Protein AF-A0A959NEP4-F1 (afdb_monomer)

Nearest PDB structures (foldseek):
  8w7v-assembly1_A  TM=2.856E-01  e=6.651E+00  Ureaplasma diversum

pLDDT: mean 91.94, std 7.79, range [61.81, 98.12]

Secondary structure (DSSP, 8-state):
--HHHHHHHHHHHHHHHHT--HHHHHHHHHHHHH-TT--HHHHHHHHHHHHHHTS-HHHHHHHHGGGTTTPPS--PPP------SSSTTGGGT-

Foldseek 3Di:
DALVVVLVVLLVVLVVLVVCDPVNQVVLVVLCVVAVLSHSVQLNVVSCCCSVPPSDSVNSCVVCVVCNPPDPDDPDDDDDDDDDRNHHPCVSVD

Mean predicted aligned error: 4.02 Å

Radius of gyration: 15.41 Å; Cα contacts (8 Å, |Δi|>4): 63; chains: 1; bounding box: 36×25×37 Å

Sequence (94 aa):
MNIQHRIDLLLRLREYILSDTTEWQEAREKAGYENGWFTPEFVTLALQNITDSFLQKDRLQEWMAPYSKKLPTASPKKIGVTMAGNIPLVGFHD

Structure (mmCIF, N/CA/C/O backbone):
data_AF-A0A959NEP4-F1
#
_entry.id   AF-A0A959NEP4-F1
#
loop_
_atom_site.group_PDB
_atom_site.id
_atom_site.type_symbol
_atom_site.label_atom_id
_atom_site.label_alt_id
_atom_site.label_comp_id
_atom_site.label_asym_id
_atom_site.label_entity_id
_atom_site.label_seq_id
_atom_site.pdbx_PDB_ins_code
_atom_site.Cartn_x
_atom_site.Cartn_y
_atom_site.Cartn_z
_atom_site.occupancy
_atom_site.B_iso_or_equiv
_atom_site.auth_seq_id
_atom_site.auth_comp_id
_atom_site.auth_asym_id
_atom_site.auth_atom_id
_atom_site.pdbx_PDB_model_num
ATOM 1 N N . MET A 1 1 ? 20.836 -1.984 -8.040 1.00 76.69 1 MET A N 1
ATOM 2 C CA . MET A 1 1 ? 19.492 -2.607 -8.025 1.00 76.69 1 MET A CA 1
ATOM 3 C C . MET A 1 1 ? 18.929 -2.660 -9.445 1.00 76.69 1 MET A C 1
ATOM 5 O O . MET A 1 1 ? 18.781 -1.599 -10.045 1.00 76.69 1 MET A O 1
ATOM 9 N N . ASN A 1 2 ? 18.671 -3.860 -9.983 1.00 86.38 2 ASN A N 1
ATOM 10 C CA . ASN A 1 2 ? 18.103 -4.073 -11.329 1.00 86.38 2 ASN A CA 1
ATOM 11 C C . ASN A 1 2 ? 16.554 -4.070 -11.304 1.00 86.38 2 ASN A C 1
ATOM 13 O O . ASN A 1 2 ? 15.968 -3.928 -10.232 1.00 86.38 2 ASN A 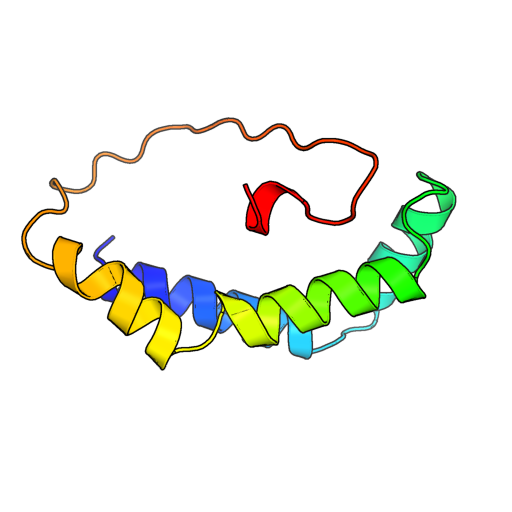O 1
ATOM 17 N N . ILE A 1 3 ? 15.894 -4.196 -12.466 1.00 88.38 3 ILE A N 1
ATOM 18 C CA . ILE A 1 3 ? 14.417 -4.224 -12.556 1.00 88.38 3 ILE A CA 1
ATOM 19 C C . ILE A 1 3 ? 13.830 -5.404 -11.807 1.00 88.38 3 ILE A C 1
ATOM 21 O O . ILE A 1 3 ? 12.893 -5.206 -11.044 1.00 88.38 3 ILE A O 1
ATOM 25 N N . GLN A 1 4 ? 14.375 -6.604 -12.013 1.00 90.69 4 GLN A N 1
ATOM 26 C CA . GLN A 1 4 ? 13.812 -7.809 -11.414 1.00 90.69 4 GLN A CA 1
ATOM 27 C C . GLN A 1 4 ? 13.755 -7.676 -9.892 1.00 90.69 4 GLN A C 1
ATOM 29 O O . GLN A 1 4 ? 12.704 -7.864 -9.303 1.00 90.69 4 GLN A O 1
ATOM 34 N N . HIS A 1 5 ? 14.831 -7.183 -9.281 1.00 90.75 5 HIS A N 1
ATOM 35 C CA . HIS A 1 5 ? 14.872 -6.934 -7.848 1.00 90.75 5 HIS A 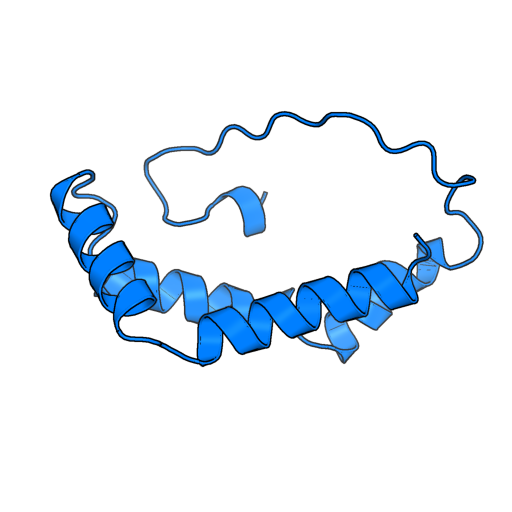CA 1
ATOM 36 C C . HIS A 1 5 ? 13.852 -5.880 -7.389 1.00 90.75 5 HIS A C 1
ATOM 38 O O . HIS A 1 5 ? 13.304 -5.998 -6.301 1.00 90.75 5 HIS A O 1
ATOM 44 N N . ARG A 1 6 ? 13.565 -4.848 -8.198 1.00 91.44 6 ARG A N 1
ATOM 45 C CA . ARG A 1 6 ? 12.504 -3.870 -7.882 1.00 91.44 6 ARG A CA 1
ATOM 46 C C . ARG A 1 6 ? 11.118 -4.504 -7.939 1.00 91.44 6 ARG A C 1
ATOM 48 O O . ARG A 1 6 ? 10.312 -4.237 -7.057 1.00 91.44 6 ARG A O 1
ATOM 55 N N . ILE A 1 7 ? 10.860 -5.341 -8.946 1.00 95.06 7 ILE A N 1
ATOM 56 C CA . ILE A 1 7 ? 9.609 -6.100 -9.058 1.00 95.06 7 ILE A CA 1
ATOM 57 C C . ILE A 1 7 ? 9.462 -7.021 -7.844 1.00 95.06 7 ILE A C 1
ATOM 59 O O . ILE A 1 7 ? 8.421 -7.002 -7.198 1.00 95.06 7 ILE A O 1
ATOM 63 N N . ASP A 1 8 ? 10.515 -7.747 -7.470 1.00 96.69 8 ASP A N 1
ATOM 64 C CA . ASP A 1 8 ? 10.495 -8.643 -6.311 1.00 96.69 8 ASP A CA 1
ATOM 65 C C . ASP A 1 8 ? 10.209 -7.880 -5.003 1.00 96.69 8 ASP A C 1
ATOM 67 O O . ASP A 1 8 ? 9.458 -8.360 -4.158 1.00 96.69 8 ASP A O 1
ATOM 71 N N . LEU A 1 9 ? 10.751 -6.665 -4.835 1.00 96.88 9 LEU A N 1
ATOM 72 C CA . LEU A 1 9 ? 10.438 -5.807 -3.684 1.00 96.88 9 LEU A CA 1
ATOM 73 C C . LEU A 1 9 ? 8.965 -5.372 -3.655 1.00 96.88 9 LEU A C 1
ATOM 75 O O . LEU A 1 9 ? 8.358 -5.372 -2.586 1.00 96.88 9 LEU A O 1
ATOM 79 N N . LEU A 1 10 ? 8.381 -5.031 -4.806 1.00 97.12 10 LEU A N 1
ATOM 80 C CA . LEU A 1 10 ? 6.962 -4.670 -4.905 1.00 97.12 10 LEU A CA 1
ATOM 81 C C . LEU A 1 10 ? 6.042 -5.875 -4.652 1.00 97.12 10 LEU A C 1
ATOM 83 O O . LEU A 1 10 ? 5.005 -5.730 -4.010 1.00 97.12 10 LEU A O 1
ATOM 87 N N . LEU A 1 11 ? 6.441 -7.076 -5.078 1.00 98.12 11 LEU A N 1
ATOM 88 C CA . LEU A 1 11 ? 5.713 -8.310 -4.771 1.00 98.12 11 LEU A CA 1
ATOM 89 C C . LEU A 1 11 ? 5.781 -8.660 -3.280 1.00 98.12 11 LEU A C 1
ATOM 91 O O . LEU A 1 11 ? 4.767 -9.020 -2.691 1.00 98.12 11 LEU A O 1
ATOM 95 N N . ARG A 1 12 ? 6.935 -8.465 -2.634 1.00 97.88 12 ARG A N 1
ATOM 96 C CA . ARG A 1 12 ? 7.051 -8.605 -1.174 1.00 97.88 12 ARG A CA 1
ATOM 97 C C . ARG A 1 12 ? 6.201 -7.586 -0.422 1.00 97.88 12 ARG A C 1
ATOM 99 O O . ARG A 1 12 ? 5.645 -7.913 0.619 1.00 97.88 12 ARG A O 1
ATOM 106 N N . LEU A 1 13 ? 6.078 -6.361 -0.938 1.00 96.44 13 LEU A N 1
ATOM 107 C CA . LEU A 1 13 ? 5.161 -5.368 -0.376 1.00 96.44 13 LEU A CA 1
ATOM 108 C C . LEU A 1 13 ? 3.703 -5.837 -0.477 1.00 96.44 13 LEU A C 1
ATOM 110 O O . LEU A 1 13 ? 2.956 -5.685 0.485 1.00 96.44 13 LEU A O 1
ATOM 114 N N . ARG A 1 14 ? 3.307 -6.456 -1.597 1.00 96.88 14 ARG A N 1
ATOM 115 C CA . ARG A 1 14 ? 1.980 -7.077 -1.725 1.00 96.88 14 ARG A CA 1
ATOM 116 C C . ARG A 1 14 ? 1.758 -8.157 -0.674 1.00 96.88 14 AR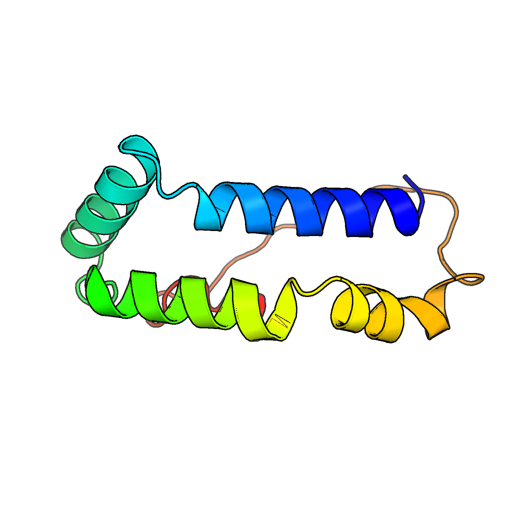G A C 1
ATOM 118 O O . ARG A 1 14 ? 0.731 -8.140 -0.010 1.00 96.88 14 ARG A O 1
ATOM 125 N N . GLU A 1 15 ? 2.702 -9.081 -0.519 1.00 96.75 15 GLU A N 1
ATOM 126 C CA . GLU A 1 15 ? 2.624 -10.141 0.496 1.00 96.75 15 GLU A CA 1
ATOM 127 C C . GLU A 1 15 ? 2.518 -9.562 1.908 1.00 96.75 15 GLU A C 1
ATOM 129 O O . GLU A 1 15 ? 1.702 -10.023 2.699 1.00 96.75 15 GLU A O 1
ATOM 134 N N . TYR A 1 16 ? 3.285 -8.512 2.202 1.00 94.56 16 TYR A N 1
ATOM 135 C CA . TYR A 1 16 ? 3.220 -7.807 3.476 1.00 94.56 16 TYR A CA 1
ATOM 136 C C . TYR A 1 16 ? 1.836 -7.192 3.725 1.00 94.56 16 TYR A C 1
ATOM 138 O O . TYR A 1 16 ? 1.256 -7.425 4.781 1.00 94.56 16 TYR A O 1
ATOM 146 N N . ILE A 1 17 ? 1.263 -6.483 2.746 1.00 93.56 17 ILE A N 1
ATOM 147 C CA . ILE A 1 17 ? -0.089 -5.912 2.865 1.00 93.56 17 ILE A CA 1
ATOM 148 C C . ILE A 1 17 ? -1.139 -7.014 3.085 1.00 93.56 17 ILE A C 1
ATOM 150 O O . ILE A 1 17 ? -2.019 -6.860 3.928 1.00 93.56 17 ILE A O 1
ATOM 154 N N . LEU A 1 18 ? -1.038 -8.127 2.350 1.00 94.00 18 LEU A N 1
ATOM 155 C CA . LEU A 1 18 ? -1.986 -9.246 2.425 1.00 94.00 18 LEU A CA 1
ATOM 156 C C . LEU A 1 18 ? -1.822 -10.119 3.672 1.00 94.00 18 LEU A C 1
ATOM 158 O O . LEU A 1 18 ? -2.743 -10.858 4.008 1.00 94.00 18 LEU A O 1
ATOM 162 N N . SER A 1 19 ? -0.669 -10.062 4.341 1.00 93.88 19 SER A N 1
ATOM 163 C CA . SER A 1 19 ? -0.433 -10.822 5.573 1.00 93.88 19 SER A CA 1
ATOM 164 C C . SER A 1 19 ? -1.350 -10.395 6.719 1.00 93.88 19 SER A C 1
ATOM 166 O O . SER A 1 19 ? -1.551 -11.179 7.642 1.00 93.88 19 SER A O 1
ATOM 168 N N . ASP A 1 20 ? -1.902 -9.179 6.632 1.00 89.88 20 ASP A N 1
ATOM 169 C CA . ASP A 1 20 ? -2.879 -8.603 7.557 1.00 89.88 20 ASP A CA 1
ATOM 170 C C . ASP A 1 20 ? -2.548 -8.843 9.037 1.00 89.88 20 ASP A C 1
ATOM 172 O O . ASP A 1 20 ? -3.391 -9.268 9.826 1.00 89.88 20 ASP A O 1
ATOM 176 N N . THR A 1 21 ? -1.287 -8.605 9.410 1.00 94.25 21 THR A N 1
ATOM 177 C CA . THR A 1 21 ? -0.826 -8.817 10.786 1.00 94.25 21 THR A CA 1
ATOM 178 C C . THR A 1 21 ? -1.538 -7.887 11.767 1.00 94.25 21 THR A C 1
ATOM 180 O O . THR A 1 21 ? -2.062 -6.838 11.389 1.00 94.25 21 THR A O 1
ATOM 183 N N . THR A 1 22 ? -1.506 -8.226 13.056 1.00 95.56 22 THR A N 1
ATOM 184 C CA . THR A 1 22 ? -2.090 -7.394 14.117 1.00 95.56 22 THR A CA 1
ATOM 185 C C . THR A 1 22 ? -1.561 -5.960 14.079 1.00 95.56 22 THR A C 1
ATOM 187 O O . THR A 1 22 ? -2.343 -5.017 14.148 1.00 95.56 22 THR A O 1
ATOM 190 N N . GLU A 1 23 ? -0.256 -5.773 13.872 1.00 93.69 23 GLU A N 1
ATOM 191 C CA . GLU A 1 23 ? 0.357 -4.443 13.771 1.00 93.69 23 GLU A CA 1
ATOM 192 C C . GLU A 1 23 ? -0.210 -3.644 12.589 1.00 93.69 23 GLU A C 1
ATOM 194 O O . GLU A 1 23 ? -0.347 -2.422 12.657 1.00 93.69 23 GLU A O 1
ATOM 199 N N . TRP A 1 24 ? -0.557 -4.329 11.496 1.00 91.19 24 TRP A N 1
ATOM 200 C CA . TRP A 1 24 ? -1.173 -3.708 10.333 1.00 91.19 24 TRP A CA 1
ATOM 201 C C . TRP A 1 24 ? -2.617 -3.289 10.603 1.00 91.19 24 TRP A C 1
ATOM 203 O O . TRP A 1 24 ? -3.016 -2.187 10.227 1.00 91.19 24 TRP A O 1
ATOM 213 N N . GLN A 1 25 ? -3.381 -4.129 11.299 1.00 93.62 25 GLN A N 1
ATOM 214 C CA . GLN A 1 25 ? -4.740 -3.812 11.732 1.00 93.62 25 GLN A CA 1
ATOM 215 C C . GLN A 1 25 ? -4.745 -2.602 12.681 1.00 93.62 25 GLN A C 1
ATOM 217 O O . GLN A 1 25 ? -5.468 -1.636 12.443 1.00 93.62 25 GLN A O 1
ATOM 222 N N . GLU A 1 26 ? -3.865 -2.595 13.684 1.00 96.12 26 GLU A N 1
ATOM 223 C CA . GLU A 1 26 ? -3.703 -1.484 14.631 1.00 96.12 26 GLU A CA 1
ATOM 224 C C . GLU A 1 26 ? -3.307 -0.174 13.937 1.00 96.12 26 GLU A C 1
ATOM 226 O O . GLU A 1 26 ? -3.810 0.897 14.284 1.00 96.12 26 GLU A O 1
ATOM 231 N N . ALA A 1 27 ? -2.440 -0.241 12.922 1.00 94.69 27 ALA A N 1
ATOM 232 C CA . ALA A 1 27 ? -2.058 0.930 12.140 1.00 94.69 27 ALA A CA 1
ATOM 233 C C . ALA A 1 27 ? -3.248 1.537 11.375 1.00 94.69 27 ALA A C 1
ATOM 235 O O . ALA A 1 27 ? -3.348 2.763 11.295 1.00 94.69 27 ALA A O 1
ATOM 236 N N . ARG A 1 28 ? -4.161 0.711 10.841 1.00 94.81 28 ARG A N 1
ATOM 237 C CA . ARG A 1 28 ? -5.379 1.193 10.164 1.00 94.81 28 ARG A CA 1
ATOM 238 C C . ARG A 1 28 ? -6.338 1.873 11.133 1.00 94.81 28 ARG A C 1
ATOM 240 O O . ARG A 1 28 ? -6.811 2.966 10.836 1.00 94.81 28 ARG A O 1
ATOM 247 N N . GLU A 1 29 ? -6.568 1.265 12.293 1.00 96.88 29 GLU A N 1
ATOM 248 C CA . GLU A 1 29 ? -7.399 1.854 13.350 1.00 96.88 29 GLU A CA 1
ATOM 249 C C . GLU A 1 29 ? -6.839 3.208 13.791 1.00 96.88 29 GLU A C 1
ATOM 251 O O . GLU A 1 29 ? -7.539 4.222 13.801 1.00 96.88 29 GLU A O 1
ATOM 256 N N . LYS A 1 30 ? -5.530 3.257 14.066 1.00 97.50 30 LYS A N 1
ATOM 257 C CA . LYS A 1 30 ? -4.837 4.495 14.423 1.00 97.50 30 LYS A CA 1
ATOM 258 C C . LYS A 1 30 ? -4.972 5.571 13.346 1.00 97.50 30 LYS A C 1
ATOM 260 O O . LYS A 1 30 ? -5.234 6.726 13.676 1.00 97.50 30 LYS A O 1
ATOM 265 N N . ALA A 1 31 ? -4.826 5.202 12.076 1.00 96.50 31 ALA A N 1
ATOM 266 C CA . ALA A 1 31 ? -4.973 6.136 10.968 1.00 96.50 31 ALA A CA 1
ATOM 267 C C . ALA A 1 31 ? -6.383 6.749 10.907 1.00 96.50 31 ALA A C 1
ATOM 269 O O . ALA A 1 31 ? -6.502 7.946 10.654 1.00 96.50 31 ALA A O 1
ATOM 270 N N . GLY A 1 32 ? -7.427 5.967 11.200 1.00 96.88 32 GLY A N 1
ATOM 271 C CA . GLY A 1 32 ? -8.802 6.464 11.293 1.00 96.88 32 GLY A CA 1
ATOM 272 C C . GLY A 1 32 ? -9.030 7.423 12.464 1.00 96.88 32 GLY A C 1
ATOM 273 O O . GLY A 1 32 ? -9.741 8.416 12.310 1.00 96.88 32 GLY A O 1
ATOM 274 N N . TYR A 1 33 ? -8.387 7.186 13.614 1.00 97.44 33 TYR A N 1
ATOM 275 C CA . TYR A 1 33 ? -8.438 8.115 14.751 1.00 97.44 33 TYR A CA 1
ATOM 276 C C . TYR A 1 33 ? -7.731 9.447 14.464 1.00 97.44 33 TYR A C 1
ATOM 278 O O . TYR A 1 33 ? -8.192 10.497 14.909 1.00 97.44 33 TYR A O 1
ATOM 286 N N . GLU A 1 34 ? -6.612 9.419 13.737 1.00 97.31 34 GLU A N 1
ATOM 287 C CA . GLU A 1 34 ? -5.826 10.618 13.412 1.00 97.31 34 GLU A CA 1
ATOM 288 C C . GLU A 1 34 ? -6.381 11.385 12.203 1.00 97.31 34 GLU A C 1
ATOM 290 O O . GLU A 1 34 ? -6.206 12.602 12.101 1.00 97.31 34 GLU A O 1
ATOM 295 N N . ASN A 1 35 ? -7.067 10.695 11.292 1.00 97.31 35 ASN A N 1
ATOM 296 C CA . ASN A 1 35 ? -7.640 11.271 10.089 1.00 97.31 35 ASN A CA 1
ATOM 297 C C . ASN A 1 35 ? -9.019 10.667 9.808 1.00 97.31 35 ASN A C 1
ATOM 299 O O . ASN A 1 35 ? -9.128 9.545 9.326 1.00 97.31 35 ASN A O 1
ATOM 303 N N . GLY A 1 36 ? -10.078 11.452 10.023 1.00 96.94 36 GLY A N 1
ATOM 304 C CA . GLY A 1 36 ? -11.460 10.997 9.835 1.00 96.94 36 GLY A CA 1
ATOM 305 C C . GLY A 1 36 ? -11.820 10.576 8.404 1.00 96.94 36 GLY A C 1
ATOM 306 O O . GLY A 1 36 ? -12.829 9.904 8.211 1.00 96.94 36 GLY A O 1
ATOM 307 N N . TRP A 1 37 ? -11.005 10.918 7.398 1.00 96.56 37 TRP A N 1
ATOM 308 C CA . TRP A 1 37 ? -11.157 10.366 6.048 1.00 96.56 37 TRP A CA 1
ATOM 309 C C . TRP A 1 37 ? -10.717 8.901 5.960 1.00 96.56 37 TRP A C 1
ATOM 311 O O . TRP A 1 37 ? -11.102 8.211 5.027 1.00 96.56 37 TRP A O 1
ATOM 321 N N . PHE A 1 38 ? -9.886 8.412 6.881 1.00 97.62 38 PHE A N 1
ATOM 322 C CA . PHE A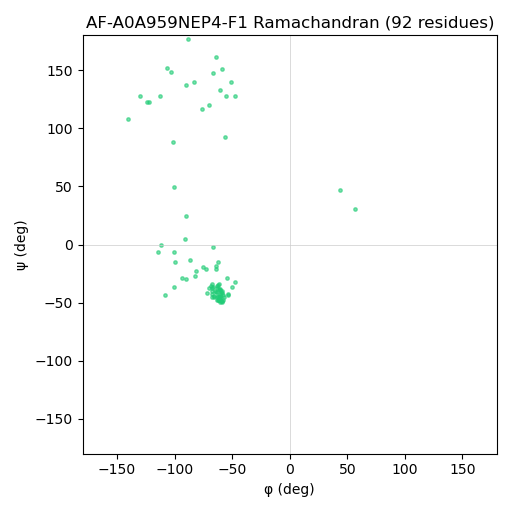 1 38 ? -9.217 7.112 6.802 1.00 97.62 38 PHE A CA 1
ATOM 323 C C . PHE A 1 38 ? -9.941 6.066 7.659 1.00 97.62 38 PHE A C 1
ATOM 325 O O . PHE A 1 38 ? -9.320 5.346 8.436 1.00 97.62 38 PHE A O 1
ATOM 332 N N . THR A 1 39 ? -11.265 5.959 7.510 1.00 96.81 39 THR A N 1
ATOM 333 C CA . THR A 1 39 ? -12.047 4.884 8.148 1.00 96.81 39 THR A CA 1
ATOM 334 C C . THR A 1 39 ? -11.416 3.515 7.843 1.00 96.81 39 THR A C 1
ATOM 336 O O . THR A 1 39 ? -11.002 3.322 6.689 1.00 96.81 39 THR A O 1
ATOM 339 N N . PRO A 1 40 ? -11.356 2.564 8.796 1.00 95.25 40 PRO A N 1
ATOM 340 C CA . PRO A 1 40 ? -10.724 1.257 8.586 1.00 95.25 40 PRO A CA 1
ATOM 341 C C . PRO A 1 40 ? -11.195 0.535 7.315 1.00 95.25 40 PRO A C 1
ATOM 343 O O . PRO A 1 40 ? -10.390 -0.076 6.607 1.00 95.25 40 PRO A O 1
ATOM 346 N N . GLU A 1 41 ? -12.474 0.669 6.965 1.00 96.00 41 GLU A N 1
ATOM 347 C CA . GLU A 1 41 ? -13.080 0.104 5.760 1.00 96.00 41 GLU A CA 1
ATOM 348 C C . GLU A 1 41 ? -12.507 0.733 4.487 1.00 96.00 41 GLU A C 1
ATOM 350 O O . GLU A 1 41 ? -12.160 0.021 3.544 1.00 96.00 41 GLU A O 1
ATOM 355 N N . PHE A 1 42 ? -12.357 2.060 4.455 1.00 97.00 42 PHE A N 1
ATOM 356 C CA . PHE A 1 42 ? -11.800 2.754 3.294 1.00 97.00 42 PHE A CA 1
ATOM 357 C C . PHE A 1 42 ? -10.302 2.485 3.129 1.00 97.00 42 PHE A C 1
ATOM 359 O O . PHE A 1 42 ? -9.836 2.283 2.008 1.00 97.00 42 PHE A O 1
ATOM 366 N N . VAL A 1 43 ? -9.548 2.404 4.230 1.00 96.31 43 VAL A N 1
ATOM 367 C CA . VAL A 1 43 ? -8.135 2.000 4.178 1.00 96.31 43 VAL A CA 1
ATOM 368 C C . VAL A 1 43 ? -8.012 0.569 3.652 1.00 96.31 43 VAL A C 1
ATOM 370 O O . VAL A 1 43 ? -7.191 0.305 2.776 1.00 96.31 43 VAL A O 1
ATOM 373 N N . THR A 1 44 ? -8.860 -0.345 4.128 1.00 95.38 44 THR A N 1
ATOM 374 C CA . THR A 1 44 ? -8.895 -1.736 3.653 1.00 95.38 44 THR A CA 1
ATOM 375 C C . THR A 1 44 ? -9.230 -1.811 2.163 1.00 95.38 44 THR A C 1
ATOM 377 O O . THR A 1 44 ? -8.531 -2.494 1.416 1.00 95.38 44 THR A O 1
ATOM 380 N N . LEU A 1 45 ? -10.232 -1.056 1.704 1.00 96.06 45 LEU A N 1
ATOM 381 C CA . LEU A 1 45 ? -10.600 -0.972 0.289 1.00 96.06 45 LEU A CA 1
ATOM 382 C C . LEU A 1 45 ? -9.447 -0.439 -0.576 1.00 96.06 45 LEU A C 1
ATOM 384 O O . LEU A 1 45 ? -9.159 -0.993 -1.636 1.00 96.06 45 LEU A O 1
ATOM 388 N N . ALA A 1 46 ? -8.766 0.622 -0.132 1.00 95.94 46 ALA A N 1
ATOM 389 C CA . ALA A 1 46 ? -7.614 1.175 -0.841 1.00 95.94 46 ALA A CA 1
ATOM 390 C C . ALA A 1 46 ? -6.482 0.143 -0.961 1.00 95.94 46 ALA A C 1
ATOM 392 O O . ALA A 1 46 ? -5.926 -0.047 -2.042 1.00 95.94 46 ALA A O 1
ATOM 393 N N . LEU A 1 47 ? -6.184 -0.578 0.122 1.00 95.19 47 LEU A N 1
ATOM 394 C CA . LEU A 1 47 ? -5.162 -1.621 0.133 1.00 95.19 47 LEU A CA 1
ATOM 395 C C . LEU A 1 47 ? -5.487 -2.776 -0.810 1.00 95.19 47 LEU A C 1
ATOM 397 O O . LEU A 1 47 ? -4.613 -3.173 -1.578 1.00 95.19 47 LEU A O 1
ATOM 401 N N . GLN A 1 48 ? -6.729 -3.265 -0.798 1.00 95.44 48 GLN A N 1
ATOM 402 C CA . GLN A 1 48 ? -7.192 -4.302 -1.723 1.00 95.44 48 GLN A CA 1
ATOM 403 C C . GLN A 1 48 ? -7.027 -3.854 -3.178 1.00 95.44 48 GLN A C 1
ATOM 405 O O . GLN A 1 48 ? -6.422 -4.558 -3.986 1.00 95.44 48 GLN A O 1
ATOM 410 N N . ASN A 1 49 ? -7.469 -2.636 -3.502 1.00 95.94 49 ASN A N 1
ATOM 411 C CA . ASN A 1 49 ? -7.304 -2.084 -4.844 1.00 95.94 49 ASN A CA 1
ATOM 412 C C . ASN A 1 49 ? -5.828 -1.989 -5.250 1.00 95.94 49 ASN A C 1
ATOM 414 O O . ASN A 1 49 ? -5.488 -2.330 -6.384 1.00 95.94 49 ASN A O 1
ATOM 418 N N . ILE A 1 50 ? -4.942 -1.584 -4.335 1.00 96.44 50 ILE A N 1
ATOM 419 C CA . ILE A 1 50 ? -3.501 -1.514 -4.599 1.00 96.44 50 ILE A CA 1
ATOM 420 C C . ILE A 1 50 ? -2.924 -2.904 -4.887 1.00 96.44 50 ILE A C 1
ATOM 422 O O . ILE A 1 50 ? -2.200 -3.087 -5.874 1.00 96.44 50 ILE A O 1
ATOM 426 N N . THR A 1 51 ? -3.245 -3.897 -4.055 1.00 96.69 51 THR A N 1
ATOM 427 C CA . THR A 1 51 ? -2.728 -5.259 -4.222 1.00 96.69 51 THR A CA 1
ATOM 428 C C . THR A 1 51 ? -3.270 -5.945 -5.468 1.00 96.69 51 THR A C 1
ATOM 430 O O . THR A 1 51 ? -2.542 -6.721 -6.091 1.00 96.69 51 THR A O 1
ATOM 433 N N . ASP A 1 52 ? -4.513 -5.659 -5.849 1.00 96.44 52 ASP A N 1
ATOM 434 C CA . ASP A 1 52 ? -5.206 -6.338 -6.945 1.00 96.44 52 ASP A CA 1
ATOM 435 C C . ASP A 1 52 ? -4.999 -5.657 -8.298 1.00 96.44 52 ASP A C 1
ATOM 437 O O . ASP A 1 52 ? -4.951 -6.339 -9.321 1.00 96.44 52 ASP A O 1
ATOM 441 N N . SER A 1 53 ? -4.794 -4.338 -8.313 1.00 95.00 53 SER A N 1
ATOM 442 C CA . SER A 1 53 ? -4.656 -3.567 -9.555 1.00 95.00 53 SER A CA 1
ATOM 443 C C . SER A 1 53 ? -3.210 -3.237 -9.916 1.00 95.00 53 SER A C 1
ATOM 445 O O . SER A 1 53 ? -2.868 -3.245 -11.098 1.00 95.00 53 SER A O 1
ATOM 447 N N . PHE A 1 54 ? -2.348 -2.951 -8.931 1.00 95.31 54 PHE A N 1
ATOM 448 C CA . PHE A 1 54 ? -0.990 -2.453 -9.197 1.00 95.31 54 PHE A CA 1
ATOM 449 C C . PHE A 1 54 ? 0.094 -3.481 -8.901 1.00 95.31 54 PHE A C 1
ATOM 451 O O . PHE A 1 54 ? 1.023 -3.645 -9.688 1.00 95.31 54 PHE A O 1
ATOM 458 N N . LEU A 1 55 ? -0.012 -4.195 -7.778 1.00 97.12 55 LEU A N 1
ATOM 459 C CA . LEU A 1 55 ? 1.064 -5.071 -7.304 1.00 97.12 55 LEU A CA 1
ATOM 460 C C . LEU A 1 55 ? 0.980 -6.512 -7.838 1.00 97.12 55 LEU A C 1
ATOM 462 O O . LEU A 1 55 ? 1.512 -7.439 -7.228 1.00 97.12 55 LEU A O 1
ATOM 466 N N . GLN A 1 56 ? 0.337 -6.719 -8.984 1.00 97.62 56 GLN A N 1
ATOM 467 C CA . GLN A 1 56 ? 0.266 -8.023 -9.644 1.00 97.62 56 GLN A CA 1
ATOM 468 C C . GLN A 1 56 ? 1.518 -8.281 -10.488 1.00 97.62 56 GLN A C 1
ATOM 470 O O . GLN A 1 56 ? 2.049 -7.383 -11.143 1.00 97.62 56 GLN A O 1
ATOM 475 N N . LYS A 1 57 ? 2.019 -9.520 -10.469 1.00 97.12 57 LYS A N 1
ATOM 476 C CA . LYS A 1 57 ? 3.305 -9.867 -11.096 1.00 97.12 57 LYS A CA 1
ATOM 477 C C . LYS A 1 57 ? 3.323 -9.587 -12.595 1.00 97.12 57 LYS A C 1
ATOM 479 O O . LYS A 1 57 ? 4.272 -8.981 -13.084 1.00 97.12 57 LYS A O 1
ATOM 484 N N . ASP A 1 58 ? 2.294 -10.030 -13.300 1.00 97.38 58 ASP A N 1
ATOM 485 C CA . ASP A 1 58 ? 2.096 -9.799 -14.729 1.00 97.38 58 ASP A CA 1
ATOM 486 C C . ASP A 1 58 ? 2.001 -8.300 -15.045 1.00 97.38 58 ASP A C 1
ATOM 488 O O . ASP A 1 58 ? 2.715 -7.827 -15.926 1.00 97.38 58 ASP A O 1
ATOM 492 N N . ARG A 1 59 ? 1.236 -7.532 -14.258 1.00 96.44 59 ARG A N 1
ATOM 493 C CA . ARG A 1 59 ? 1.105 -6.071 -14.409 1.00 96.44 59 ARG A CA 1
ATOM 494 C C . ARG A 1 59 ? 2.430 -5.341 -14.231 1.00 96.44 59 ARG A C 1
ATOM 496 O O . ARG A 1 59 ? 2.793 -4.506 -15.055 1.00 96.44 59 ARG A O 1
ATOM 503 N N . LEU A 1 60 ? 3.185 -5.676 -13.187 1.00 96.25 60 LEU A N 1
ATOM 504 C CA . LEU A 1 60 ? 4.500 -5.087 -12.927 1.00 96.25 60 LEU A CA 1
ATOM 505 C C . LEU A 1 60 ? 5.508 -5.450 -14.024 1.00 96.25 60 LEU A C 1
ATOM 507 O O . LEU A 1 60 ? 6.311 -4.610 -14.431 1.00 96.25 60 LEU A O 1
ATOM 511 N N . GLN A 1 61 ? 5.476 -6.690 -14.516 1.00 95.31 61 GLN A N 1
ATOM 512 C CA . GLN A 1 61 ? 6.332 -7.131 -15.617 1.00 95.31 61 GLN A CA 1
ATOM 513 C C . GLN A 1 61 ? 5.989 -6.412 -16.923 1.00 95.31 61 GLN A C 1
ATOM 515 O O . GLN A 1 61 ? 6.899 -5.935 -17.602 1.00 95.31 61 GLN A O 1
ATOM 520 N N . GLU A 1 62 ? 4.703 -6.293 -17.247 1.00 95.50 62 GLU A N 1
ATOM 521 C CA . GLU A 1 62 ? 4.203 -5.568 -18.414 1.00 95.50 62 GLU A CA 1
ATOM 522 C C . GLU A 1 62 ? 4.599 -4.087 -18.351 1.00 95.50 62 GLU A C 1
ATOM 524 O O . GLU A 1 62 ? 5.216 -3.570 -19.285 1.00 95.50 62 GLU A O 1
ATOM 529 N N . TRP A 1 63 ? 4.351 -3.429 -17.216 1.00 94.25 63 TRP A N 1
ATOM 530 C CA . TRP A 1 63 ? 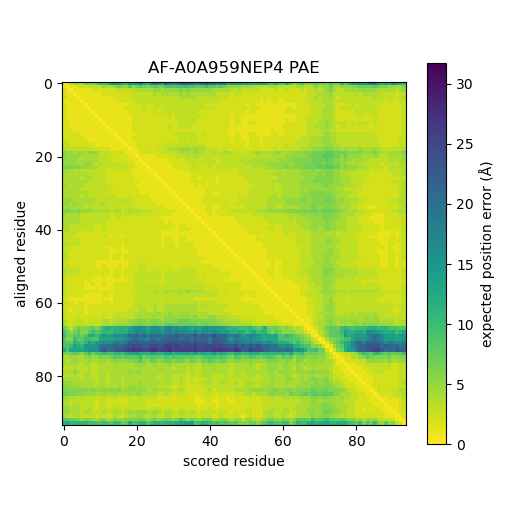4.701 -2.026 -16.996 1.00 94.25 63 TRP A CA 1
ATOM 531 C C . TRP A 1 63 ? 6.205 -1.765 -17.145 1.00 94.25 63 TRP A C 1
ATOM 533 O O . TRP A 1 63 ? 6.620 -0.769 -17.742 1.00 94.25 63 TRP A O 1
ATOM 543 N N . MET A 1 64 ? 7.043 -2.679 -16.650 1.00 92.31 64 MET A N 1
ATOM 544 C CA . MET A 1 64 ? 8.497 -2.517 -16.668 1.00 92.31 64 MET A CA 1
ATOM 545 C C . MET A 1 64 ? 9.173 -3.001 -17.961 1.00 92.31 64 MET A C 1
ATOM 547 O O . MET A 1 64 ? 10.343 -2.667 -18.192 1.00 92.31 64 MET A O 1
ATOM 551 N N .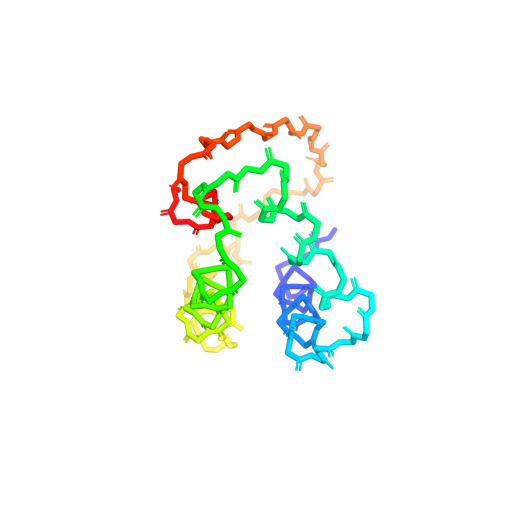 ALA A 1 65 ? 8.478 -3.746 -18.827 1.00 92.12 65 ALA A N 1
ATOM 552 C CA . ALA A 1 65 ? 9.039 -4.309 -20.058 1.00 92.12 65 ALA A CA 1
ATOM 553 C C . ALA A 1 65 ? 9.731 -3.268 -20.972 1.00 92.12 65 ALA A C 1
ATOM 555 O O . ALA A 1 65 ? 10.864 -3.535 -21.409 1.00 92.12 65 ALA A O 1
ATOM 556 N N . PRO A 1 66 ? 9.171 -2.056 -21.200 1.00 91.25 66 PRO A N 1
ATOM 557 C CA . PRO A 1 66 ? 9.805 -1.020 -22.026 1.00 91.25 66 PRO A CA 1
ATOM 558 C C . PRO A 1 66 ? 11.130 -0.483 -21.459 1.00 91.25 66 PRO A C 1
ATOM 560 O O . PRO A 1 66 ? 11.928 0.117 -22.189 1.00 91.25 66 PRO A O 1
ATOM 563 N N . TYR A 1 67 ? 11.377 -0.695 -20.163 1.00 87.88 67 TYR A N 1
ATOM 564 C CA . TYR A 1 67 ? 12.528 -0.168 -19.426 1.00 87.88 67 TYR A CA 1
ATOM 565 C C . TYR A 1 67 ? 13.654 -1.195 -19.236 1.00 87.88 67 TYR A C 1
ATOM 567 O O . TYR A 1 67 ? 14.743 -0.819 -18.796 1.00 87.88 67 TYR A O 1
ATOM 575 N N . SER A 1 68 ? 13.433 -2.460 -19.619 1.00 78.06 68 SER A N 1
ATOM 576 C CA . SER A 1 68 ? 14.360 -3.602 -19.466 1.00 78.06 68 SER A CA 1
ATOM 577 C C . SER A 1 68 ? 15.804 -3.341 -19.902 1.00 78.06 68 SER A C 1
ATOM 579 O O . SER A 1 68 ? 16.731 -3.857 -19.283 1.00 78.06 68 SER A O 1
ATOM 581 N N . LYS A 1 69 ? 16.006 -2.497 -20.920 1.00 75.94 69 LYS A N 1
ATOM 582 C CA . LYS A 1 69 ? 17.327 -2.138 -21.470 1.00 75.94 69 LYS A CA 1
ATOM 583 C C . LYS A 1 69 ? 17.739 -0.680 -21.225 1.00 75.94 69 LYS A C 1
ATOM 585 O O . LYS A 1 69 ? 18.796 -0.269 -21.689 1.00 75.94 69 LYS A O 1
ATOM 590 N N . LYS A 1 70 ? 16.897 0.117 -20.557 1.00 72.50 70 LYS A N 1
ATOM 591 C CA . LYS A 1 70 ? 17.022 1.588 -20.486 1.00 72.50 70 LYS A CA 1
ATOM 592 C C . LYS A 1 70 ? 17.322 2.130 -19.095 1.00 72.50 70 LYS A C 1
ATOM 594 O O . LYS A 1 70 ? 17.523 3.333 -18.954 1.00 72.50 70 LYS A O 1
ATOM 599 N N . LEU A 1 71 ? 17.319 1.291 -18.062 1.00 70.44 71 LEU A N 1
ATOM 600 C CA . LEU A 1 71 ? 17.587 1.778 -16.715 1.00 70.44 71 LEU A CA 1
ATOM 601 C C . LEU A 1 71 ? 19.060 2.177 -16.578 1.00 70.44 71 LEU A C 1
ATOM 603 O O . LEU A 1 71 ? 19.929 1.321 -16.759 1.00 70.44 71 LEU A O 1
ATOM 607 N N . PRO A 1 72 ? 19.350 3.452 -16.249 1.00 64.75 72 PRO A N 1
ATOM 608 C CA . PRO A 1 72 ? 20.714 3.886 -16.014 1.00 64.75 72 PRO A CA 1
ATOM 609 C C . PRO A 1 72 ? 21.334 3.074 -14.879 1.00 64.75 72 PRO A C 1
ATOM 611 O O . PRO A 1 72 ? 20.643 2.641 -13.947 1.00 64.75 72 PRO A O 1
ATOM 614 N N . THR A 1 73 ? 22.654 2.920 -14.934 1.00 61.81 73 THR A N 1
ATOM 615 C CA . THR A 1 73 ? 23.458 2.372 -13.844 1.00 61.81 73 THR A CA 1
ATOM 616 C C . THR A 1 73 ? 23.057 3.053 -12.536 1.00 61.81 73 THR A C 1
ATOM 618 O O . THR A 1 73 ? 22.956 4.277 -12.468 1.00 61.81 73 THR A O 1
ATOM 621 N N . ALA A 1 74 ? 22.737 2.235 -11.533 1.00 65.50 74 ALA A N 1
ATOM 622 C CA . ALA A 1 74 ? 22.022 2.619 -10.322 1.00 65.50 74 ALA A CA 1
ATOM 623 C C . ALA A 1 74 ? 22.701 3.769 -9.557 1.00 65.50 74 ALA A C 1
ATOM 625 O O . ALA A 1 74 ? 23.529 3.532 -8.685 1.00 65.50 74 ALA A O 1
ATOM 626 N N . SER A 1 75 ? 22.298 5.004 -9.850 1.00 77.94 75 SER A N 1
ATOM 627 C CA . SER A 1 75 ? 22.558 6.169 -9.008 1.00 77.94 75 SER A CA 1
ATOM 628 C C . SER A 1 75 ? 21.273 6.468 -8.233 1.00 77.94 75 SER A C 1
ATOM 630 O O . SER A 1 75 ? 20.383 7.147 -8.757 1.00 77.94 75 SER A O 1
ATOM 632 N N . PRO A 1 76 ? 21.082 5.856 -7.048 1.00 82.56 76 PRO A N 1
ATOM 633 C CA . PRO A 1 76 ? 19.898 6.108 -6.246 1.00 82.56 76 PRO A CA 1
ATOM 634 C C . PRO A 1 76 ? 19.853 7.588 -5.870 1.00 82.56 76 PRO A C 1
ATOM 636 O O . PRO A 1 76 ? 20.843 8.163 -5.421 1.00 82.56 76 PRO A O 1
ATOM 639 N N . LYS A 1 77 ? 18.687 8.200 -6.052 1.00 87.12 77 LYS A N 1
ATOM 640 C CA . LYS A 1 77 ? 18.423 9.564 -5.601 1.00 87.12 77 LYS A CA 1
ATOM 641 C C . LYS A 1 77 ? 17.575 9.521 -4.343 1.00 87.12 77 LYS A C 1
ATOM 643 O O . LYS A 1 77 ? 16.748 8.627 -4.174 1.00 87.12 77 LYS A O 1
ATOM 648 N N . LYS A 1 78 ? 17.767 10.513 -3.478 1.00 91.62 78 LYS A N 1
ATOM 649 C CA . LYS A 1 78 ? 16.866 10.757 -2.357 1.00 91.62 78 LYS A CA 1
ATOM 650 C C . LYS A 1 78 ? 15.609 11.425 -2.901 1.00 91.62 78 LYS A C 1
ATOM 652 O O . LYS A 1 78 ? 15.702 12.511 -3.465 1.00 91.62 78 LYS A O 1
ATOM 657 N N . ILE A 1 79 ? 14.472 10.754 -2.765 1.00 91.25 79 ILE A N 1
ATOM 658 C CA . ILE A 1 79 ? 13.174 11.240 -3.238 1.00 91.25 79 ILE A CA 1
ATOM 659 C C . ILE A 1 79 ? 12.308 11.532 -2.013 1.00 91.25 79 ILE A C 1
ATOM 661 O O . ILE A 1 79 ? 12.194 10.684 -1.131 1.00 91.25 79 ILE A O 1
ATOM 665 N N . GLY A 1 80 ? 11.748 12.739 -1.944 1.00 94.44 80 GLY A N 1
ATOM 666 C CA . GLY A 1 80 ? 10.702 13.085 -0.983 1.00 94.44 80 GLY A CA 1
ATOM 667 C C . GLY A 1 80 ? 9.336 12.803 -1.598 1.00 94.44 80 GLY A C 1
ATOM 668 O O . GLY A 1 80 ? 9.127 13.110 -2.769 1.00 94.44 80 GLY A O 1
ATOM 669 N N . VAL A 1 81 ? 8.432 12.215 -0.820 1.00 91.56 81 VAL A N 1
ATOM 670 C CA . VAL A 1 81 ? 7.060 11.918 -1.243 1.00 91.56 81 VAL A CA 1
ATOM 671 C C . VAL A 1 81 ? 6.115 12.584 -0.253 1.00 91.56 81 VAL A C 1
ATOM 673 O O . VAL A 1 81 ? 6.196 12.318 0.945 1.00 91.56 81 VAL A O 1
ATOM 676 N N . THR A 1 82 ? 5.233 13.440 -0.759 1.00 92.44 82 THR A N 1
ATOM 677 C CA . THR A 1 82 ? 4.165 14.085 0.010 1.00 92.44 82 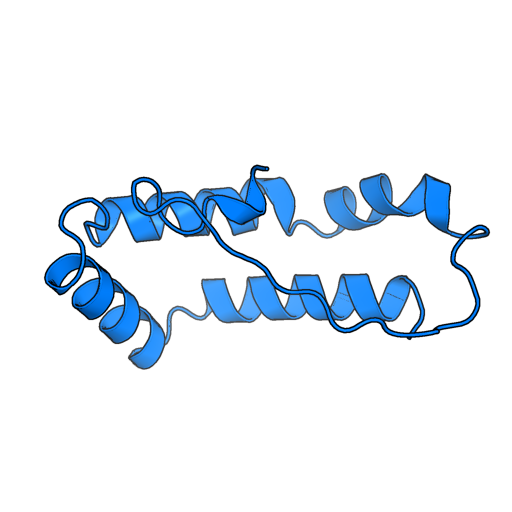THR A CA 1
ATOM 678 C C . THR A 1 82 ? 2.850 13.714 -0.652 1.00 92.44 82 THR A C 1
ATOM 680 O O . THR A 1 82 ? 2.684 13.960 -1.842 1.00 92.44 82 THR A O 1
ATOM 683 N N . MET A 1 83 ? 1.939 13.106 0.102 1.00 92.38 83 MET A N 1
ATOM 684 C CA . MET A 1 83 ? 0.640 12.650 -0.398 1.00 92.38 83 MET A CA 1
ATOM 685 C C . MET A 1 83 ? -0.478 13.559 0.117 1.00 92.38 83 MET A C 1
ATOM 687 O O . MET A 1 83 ? -0.355 14.144 1.197 1.00 92.38 83 MET A O 1
ATOM 691 N N . ALA A 1 84 ? -1.573 13.668 -0.636 1.00 93.56 84 ALA A N 1
ATOM 692 C CA . ALA A 1 84 ? -2.771 14.345 -0.153 1.00 93.56 84 ALA A CA 1
ATOM 693 C C . ALA A 1 84 ? -3.416 13.560 1.007 1.00 93.56 84 ALA A C 1
ATOM 695 O O . ALA A 1 84 ? -3.345 12.334 1.065 1.00 93.56 84 ALA A O 1
ATOM 696 N N . GLY A 1 85 ? -4.040 14.275 1.947 1.00 92.88 85 GLY A N 1
ATOM 697 C CA . GLY A 1 85 ? -4.564 13.700 3.194 1.00 92.88 85 GLY A CA 1
ATOM 698 C C . GLY A 1 85 ? -6.017 13.221 3.142 1.00 92.88 85 GLY A C 1
ATOM 699 O O . GLY A 1 85 ? -6.561 12.852 4.174 1.00 92.88 85 GLY A O 1
ATOM 700 N N . ASN A 1 86 ? -6.679 13.261 1.987 1.00 94.38 86 ASN A N 1
ATOM 701 C CA . ASN A 1 86 ? -8.109 12.956 1.858 1.00 94.38 86 ASN A CA 1
ATOM 702 C C .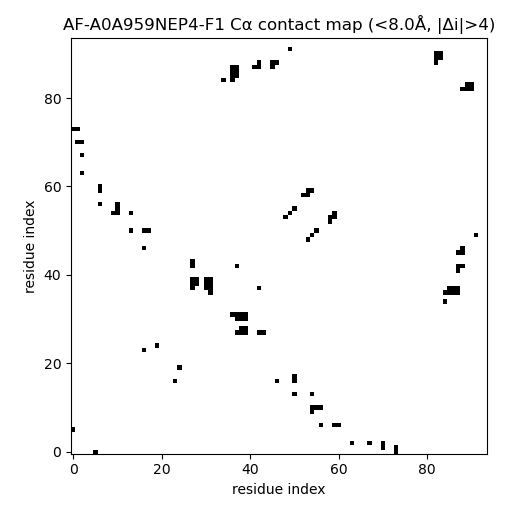 ASN A 1 86 ? -8.405 11.533 1.353 1.00 94.38 86 ASN A C 1
ATOM 704 O O . ASN A 1 86 ? -9.543 11.087 1.460 1.00 94.38 86 ASN A O 1
ATOM 708 N N . ILE A 1 87 ? -7.415 10.829 0.796 1.00 94.88 87 ILE A N 1
ATOM 709 C CA . ILE A 1 87 ? -7.559 9.457 0.287 1.00 94.88 87 ILE A CA 1
ATOM 710 C C . ILE A 1 87 ? -6.421 8.601 0.866 1.00 94.88 87 ILE A C 1
ATOM 712 O O . ILE A 1 87 ? -5.254 8.988 0.732 1.00 94.88 87 ILE A O 1
ATOM 716 N N . PRO A 1 88 ? -6.715 7.447 1.495 1.00 95.56 88 PRO A N 1
ATOM 717 C CA . PRO A 1 88 ? -5.687 6.542 1.986 1.00 95.56 88 PRO A CA 1
ATOM 718 C C . PRO A 1 88 ? -4.731 6.132 0.866 1.00 95.56 88 PRO A C 1
ATOM 720 O O . PRO A 1 88 ? -5.166 5.657 -0.179 1.00 95.56 88 PRO A O 1
ATOM 723 N N . LEU A 1 89 ? -3.423 6.289 1.101 1.00 93.75 89 LEU A N 1
ATOM 724 C CA . LEU A 1 89 ? -2.365 5.796 0.206 1.00 93.75 89 LEU A CA 1
ATOM 725 C C . LEU A 1 89 ? -2.469 6.325 -1.241 1.00 93.75 89 LEU A C 1
ATOM 727 O O . LEU A 1 89 ? -2.040 5.656 -2.179 1.00 93.75 89 LEU A O 1
ATOM 731 N N . VAL A 1 90 ? -2.999 7.541 -1.429 1.00 94.44 90 VAL A N 1
ATOM 732 C CA . VAL A 1 90 ? -3.271 8.128 -2.757 1.00 94.44 90 VAL A CA 1
ATOM 733 C C . VAL A 1 90 ? -2.061 8.166 -3.694 1.00 94.44 90 VAL A C 1
ATOM 735 O O . VAL A 1 90 ? -2.224 8.017 -4.898 1.00 94.44 90 VAL A O 1
ATOM 738 N N . GLY A 1 91 ? -0.838 8.248 -3.162 1.00 92.19 91 GLY A N 1
ATOM 739 C CA . GLY A 1 91 ? 0.384 8.251 -3.973 1.00 92.19 91 GLY A CA 1
ATOM 740 C C . GLY A 1 91 ? 0.683 6.946 -4.726 1.00 92.19 91 GLY A C 1
ATOM 741 O O . GLY A 1 91 ? 1.692 6.886 -5.416 1.00 92.19 91 GLY A O 1
ATOM 742 N N . PHE A 1 92 ? -0.134 5.895 -4.582 1.00 91.75 92 PHE A N 1
ATOM 743 C CA . PHE A 1 92 ? -0.103 4.731 -5.481 1.00 91.75 92 PHE A CA 1
ATOM 744 C C . PHE A 1 92 ? -0.869 4.961 -6.792 1.00 91.75 92 PHE A C 1
ATOM 746 O O . PHE A 1 92 ? -0.618 4.248 -7.761 1.00 91.75 92 PHE A O 1
ATOM 753 N N . HIS A 1 93 ? -1.818 5.900 -6.806 1.00 80.31 93 HIS A N 1
ATOM 754 C CA . HIS A 1 93 ? -2.660 6.211 -7.961 1.00 80.31 93 HIS A CA 1
ATOM 755 C C . HIS A 1 93 ? -2.110 7.351 -8.830 1.00 80.31 93 HIS A C 1
ATOM 757 O O . HIS A 1 93 ? -2.395 7.363 -10.027 1.00 80.31 93 HIS A O 1
ATOM 763 N N . ASP A 1 94 ? -1.367 8.286 -8.229 1.00 75.75 94 ASP A N 1
ATOM 764 C CA . ASP A 1 94 ? -0.751 9.447 -8.895 1.00 75.75 94 ASP A CA 1
ATOM 765 C C . ASP A 1 94 ? 0.533 9.081 -9.666 1.00 75.75 94 ASP A C 1
ATOM 767 O O . ASP A 1 94 ? 0.714 9.596 -10.797 1.00 75.75 94 ASP A O 1
#

Solvent-accessible surface area (backbone atoms only — not comparable to full-atom values): 5724 Å² total; per-residue (Å²): 124,58,67,68,60,51,50,51,52,47,42,50,50,34,52,56,65,70,61,64,44,70,71,54,53,52,49,37,50,50,43,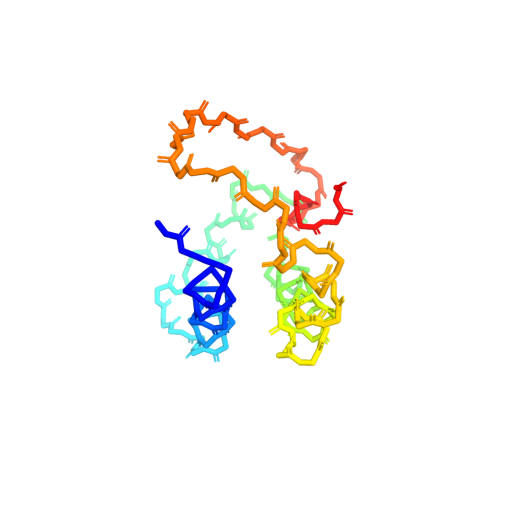22,75,78,32,82,64,27,39,52,68,56,39,50,50,42,49,51,49,45,43,69,69,56,42,33,69,68,54,46,49,61,70,43,53,87,44,76,88,65,70,70,82,74,74,86,73,93,77,89,85,87,65,71,87,72,46,60,73,45,71,79,78,113